Protein AF-A0A0Q8RWH8-F1 (afdb_monomer_lite)

Foldseek 3Di:
DWAFQLLVLVLVVVVQPDQVSCCPQQVDHPVVNVCNNVRHDDDPVSLVSNLVSCLVVVQVRPSQCVVAPDVVGDHDSVVCSVNGIGHHDPPPPPPPPPPDDDD

Structure (mmCIF, N/CA/C/O backbone):
data_AF-A0A0Q8RWH8-F1
#
_entry.id   AF-A0A0Q8RWH8-F1
#
loop_
_atom_site.group_PDB
_atom_site.id
_atom_site.type_symbol
_atom_site.label_atom_id
_atom_site.label_alt_id
_atom_site.label_comp_id
_atom_site.label_asym_id
_atom_site.label_entity_id
_atom_site.label_seq_id
_atom_site.pdbx_PDB_ins_code
_atom_site.Cartn_x
_atom_site.Cartn_y
_atom_site.Cartn_z
_atom_site.occupancy
_atom_site.B_iso_or_equiv
_atom_site.auth_seq_id
_atom_site.auth_comp_id
_atom_site.auth_asym_id
_atom_site.auth_atom_id
_atom_site.pdbx_PDB_model_num
ATOM 1 N N . MET A 1 1 ? 9.410 -13.747 -3.734 1.00 90.00 1 MET A N 1
ATOM 2 C CA . MET A 1 1 ? 8.634 -12.665 -4.386 1.00 90.00 1 MET A CA 1
ATOM 3 C C . MET A 1 1 ? 7.256 -12.656 -3.746 1.00 90.00 1 MET A C 1
ATOM 5 O O . MET A 1 1 ? 6.875 -13.680 -3.195 1.00 90.00 1 MET A O 1
ATOM 9 N N . CYS A 1 2 ? 6.542 -11.539 -3.777 1.00 94.94 2 CYS A N 1
ATOM 10 C CA . CYS A 1 2 ? 5.179 -11.429 -3.248 1.00 94.94 2 CYS A CA 1
ATOM 11 C C . CYS A 1 2 ? 4.318 -10.583 -4.181 1.00 94.9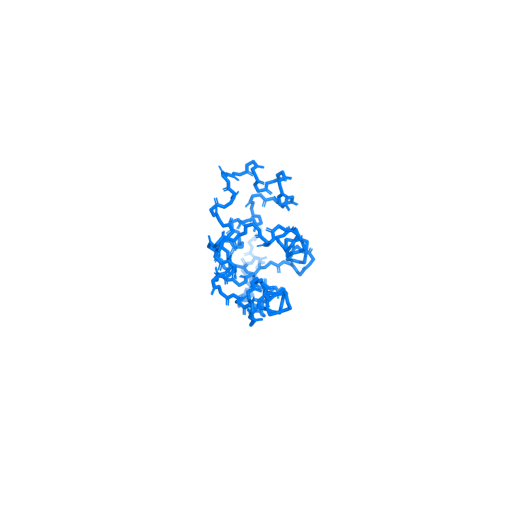4 2 CYS A C 1
ATOM 13 O O . CYS A 1 2 ? 4.853 -9.832 -4.999 1.00 94.94 2 CYS A O 1
ATOM 15 N N . VAL A 1 3 ? 3.005 -10.704 -4.045 1.00 96.06 3 VAL A N 1
ATOM 16 C CA . VAL A 1 3 ? 2.029 -9.877 -4.756 1.00 96.06 3 VAL A CA 1
ATOM 17 C C . VAL A 1 3 ? 1.420 -8.913 -3.740 1.00 96.06 3 VAL A C 1
ATOM 19 O O . VAL A 1 3 ? 1.175 -9.292 -2.598 1.00 96.06 3 VAL A O 1
ATOM 22 N N . VAL A 1 4 ? 1.241 -7.649 -4.117 1.00 95.56 4 VAL A N 1
ATOM 23 C CA . VAL A 1 4 ? 0.419 -6.728 -3.318 1.00 95.56 4 VAL A CA 1
ATOM 24 C C . VAL A 1 4 ? -1.030 -7.100 -3.580 1.00 95.56 4 VAL A C 1
ATOM 26 O O . VAL A 1 4 ? -1.383 -7.279 -4.742 1.00 95.56 4 VAL A O 1
ATOM 29 N N . ASN A 1 5 ? -1.834 -7.238 -2.529 1.00 95.50 5 ASN A N 1
ATOM 30 C CA . ASN A 1 5 ? -3.227 -7.642 -2.658 1.00 95.50 5 ASN A CA 1
ATOM 31 C C . ASN A 1 5 ? -3.977 -6.728 -3.654 1.00 95.50 5 ASN A C 1
ATOM 33 O O . ASN A 1 5 ? -4.129 -5.540 -3.354 1.00 95.50 5 ASN A O 1
ATOM 37 N N . PRO A 1 6 ? -4.425 -7.248 -4.818 1.00 92.38 6 PRO A N 1
ATOM 38 C CA . PRO A 1 6 ? -5.068 -6.443 -5.856 1.00 92.38 6 PRO A CA 1
ATOM 39 C C . PRO A 1 6 ? -6.291 -5.678 -5.351 1.00 92.38 6 PRO A C 1
ATOM 41 O O . PRO A 1 6 ? -6.463 -4.517 -5.712 1.00 92.38 6 PRO A O 1
ATOM 44 N N . ASP A 1 7 ? -7.046 -6.263 -4.415 1.00 90.94 7 ASP A N 1
ATOM 45 C CA . ASP A 1 7 ? -8.227 -5.630 -3.819 1.00 90.94 7 ASP A CA 1
ATOM 46 C C . ASP A 1 7 ? -7.887 -4.331 -3.075 1.00 90.94 7 ASP A C 1
ATOM 48 O O . ASP A 1 7 ? -8.759 -3.492 -2.856 1.00 90.94 7 ASP A O 1
ATOM 52 N N . LEU A 1 8 ? -6.633 -4.152 -2.652 1.00 92.50 8 LEU A N 1
ATOM 53 C CA . LEU A 1 8 ? -6.158 -2.922 -2.017 1.00 92.50 8 LEU A CA 1
ATOM 54 C C . LEU A 1 8 ? -5.530 -1.960 -3.019 1.00 92.50 8 LEU A C 1
ATOM 56 O O . LEU A 1 8 ? -5.495 -0.758 -2.770 1.00 92.50 8 LEU A O 1
ATOM 60 N N . VAL A 1 9 ? -5.007 -2.473 -4.134 1.00 91.00 9 VAL A N 1
ATOM 61 C CA . VAL A 1 9 ? -4.341 -1.658 -5.154 1.00 91.00 9 VAL A CA 1
ATOM 62 C C . VAL A 1 9 ? -5.327 -0.716 -5.833 1.00 91.00 9 VAL A C 1
ATOM 64 O O . VAL A 1 9 ? -4.971 0.441 -6.058 1.00 91.00 9 VAL A O 1
ATOM 67 N N . ASP A 1 10 ? -6.558 -1.165 -6.076 1.00 86.31 10 ASP A N 1
ATOM 68 C CA . ASP A 1 10 ? -7.612 -0.340 -6.676 1.00 86.31 10 ASP A CA 1
ATOM 69 C C . ASP A 1 10 ? -7.920 0.901 -5.822 1.00 86.31 10 ASP A C 1
ATOM 71 O O . ASP A 1 10 ? -7.961 2.023 -6.332 1.00 86.31 10 ASP A O 1
ATOM 75 N N . GLU A 1 11 ? -7.994 0.727 -4.500 1.00 87.12 11 GLU A N 1
ATOM 76 C CA . GLU A 1 11 ? -8.226 1.824 -3.548 1.00 87.12 11 GLU A CA 1
ATOM 77 C C . GLU A 1 11 ? -7.058 2.823 -3.514 1.00 87.12 11 GLU A C 1
ATOM 79 O O . GLU A 1 11 ? -7.235 4.024 -3.302 1.00 87.12 11 GLU A O 1
ATOM 84 N N . ILE A 1 12 ? -5.835 2.334 -3.741 1.00 84.19 12 ILE A N 1
ATOM 85 C CA . ILE A 1 12 ? -4.623 3.159 -3.766 1.00 84.19 12 ILE A CA 1
ATOM 86 C C . ILE A 1 12 ? -4.513 3.911 -5.095 1.00 84.19 12 ILE A C 1
ATOM 88 O O . ILE A 1 12 ? -4.051 5.052 -5.110 1.00 84.19 12 ILE A O 1
ATOM 92 N N . GLY A 1 13 ? -4.941 3.296 -6.203 1.00 75.00 13 GLY A N 1
ATOM 93 C CA . GLY A 1 13 ? -4.827 3.834 -7.559 1.00 75.00 13 GLY A CA 1
ATOM 94 C C . GLY A 1 13 ? -5.489 5.200 -7.730 1.00 75.00 13 GLY A C 1
ATOM 95 O O . GLY A 1 13 ? -4.968 6.054 -8.440 1.00 75.00 13 GLY A O 1
ATOM 96 N N . HIS A 1 14 ? -6.578 5.455 -7.007 1.00 69.69 14 HIS A N 1
ATOM 97 C CA . HIS A 1 14 ? -7.290 6.733 -7.049 1.00 69.69 14 HIS A CA 1
ATOM 98 C C . HIS A 1 14 ? -6.533 7.871 -6.336 1.00 69.69 14 HIS A C 1
ATOM 100 O O . HIS A 1 14 ? -6.760 9.046 -6.617 1.00 69.69 14 HIS A O 1
ATOM 106 N N . LEU A 1 15 ? -5.607 7.545 -5.429 1.00 63.19 15 LEU A N 1
ATOM 107 C CA . LEU A 1 15 ? -4.829 8.524 -4.652 1.00 63.19 15 LEU A CA 1
ATOM 108 C C . LEU A 1 15 ? 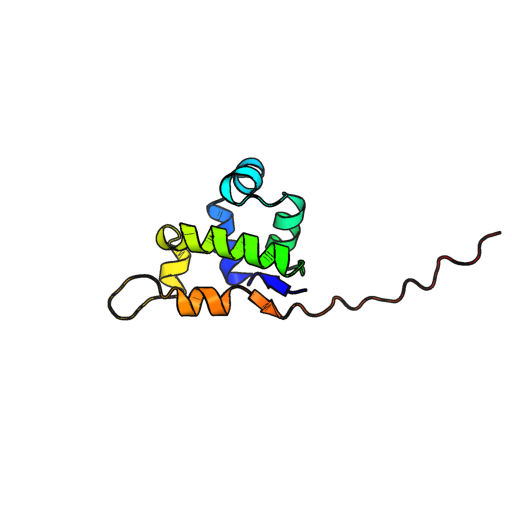-3.585 9.012 -5.388 1.00 63.19 15 LEU A C 1
ATOM 110 O O . LEU A 1 15 ? -2.985 10.034 -5.033 1.00 63.19 15 LEU A O 1
ATOM 114 N N . VAL A 1 16 ? -3.164 8.254 -6.390 1.00 67.38 16 VAL A N 1
ATOM 115 C CA . VAL A 1 16 ? -1.991 8.544 -7.191 1.00 67.38 16 VAL A CA 1
ATOM 116 C C . VAL A 1 16 ? -2.456 9.171 -8.492 1.00 67.38 16 VAL A C 1
ATOM 118 O O . VAL A 1 16 ? -2.693 8.494 -9.482 1.00 67.38 16 VAL A O 1
ATOM 121 N N . GLY A 1 17 ? -2.568 10.503 -8.481 1.00 65.56 17 GLY A N 1
ATOM 122 C CA . GLY A 1 17 ? -2.977 11.341 -9.619 1.00 65.56 17 GLY A CA 1
ATOM 123 C C . GLY A 1 17 ? -2.081 11.266 -10.866 1.00 65.56 17 GLY A C 1
ATOM 124 O O . GLY A 1 17 ? -2.210 12.103 -11.755 1.00 65.56 17 GLY A O 1
ATOM 125 N N . GLY A 1 18 ? -1.187 10.278 -10.942 1.00 76.81 18 GLY A N 1
ATOM 126 C CA . GLY A 1 18 ? -0.288 10.046 -12.056 1.00 76.81 18 GLY A CA 1
ATOM 127 C C . GLY A 1 18 ? 1.059 9.449 -11.648 1.00 76.81 18 GLY A C 1
ATOM 128 O O . GLY A 1 18 ? 1.327 9.067 -10.502 1.00 76.81 18 GLY A O 1
ATOM 129 N N . GLN A 1 19 ? 1.943 9.370 -12.643 1.00 82.75 19 GLN A N 1
ATOM 130 C CA . GLN A 1 19 ? 3.306 8.868 -12.490 1.00 82.75 19 GLN A CA 1
ATOM 131 C C . GLN A 1 19 ? 4.135 9.692 -11.495 1.00 82.75 19 GLN A C 1
ATOM 133 O O . GLN A 1 19 ? 4.927 9.126 -10.736 1.00 82.75 19 GLN A O 1
ATOM 138 N N . CYS A 1 20 ? 3.962 11.015 -11.495 1.00 82.88 20 CYS A N 1
ATOM 139 C CA . CYS A 1 20 ? 4.711 11.919 -10.627 1.00 82.88 20 CYS A CA 1
ATOM 140 C C . CYS A 1 20 ? 4.376 11.658 -9.153 1.00 82.88 20 CYS A C 1
ATOM 142 O O . CYS A 1 20 ? 5.265 11.547 -8.310 1.00 82.88 20 CYS A O 1
ATOM 144 N N . GLU A 1 21 ? 3.098 11.471 -8.848 1.00 82.12 21 GLU A N 1
ATOM 145 C CA . GLU A 1 21 ? 2.561 11.239 -7.513 1.00 82.12 21 GLU A CA 1
ATOM 146 C C . GLU A 1 21 ? 3.028 9.890 -6.959 1.00 82.12 21 GLU A C 1
ATOM 148 O O . GLU A 1 21 ? 3.449 9.818 -5.804 1.00 82.12 21 GLU A O 1
ATOM 153 N N . ILE A 1 22 ? 3.058 8.836 -7.786 1.00 83.12 22 ILE A N 1
ATOM 154 C CA . ILE A 1 22 ? 3.652 7.542 -7.409 1.00 83.12 22 ILE A CA 1
ATOM 155 C C . ILE A 1 22 ? 5.113 7.704 -6.999 1.00 83.12 22 ILE A C 1
ATOM 15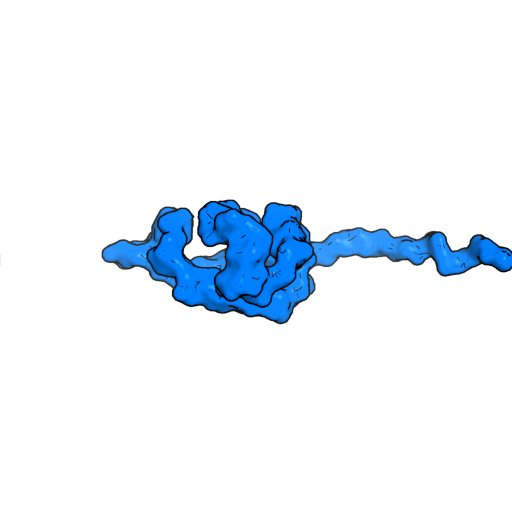7 O O . ILE A 1 22 ? 5.550 7.189 -5.966 1.00 83.12 22 ILE A O 1
ATOM 161 N N . MET A 1 23 ? 5.885 8.421 -7.810 1.00 85.25 23 MET A N 1
ATOM 162 C CA . MET A 1 23 ? 7.320 8.546 -7.588 1.00 85.25 23 MET A CA 1
ATOM 163 C C . MET A 1 23 ? 7.646 9.462 -6.407 1.00 85.25 23 MET A C 1
ATOM 165 O O . MET A 1 23 ? 8.623 9.211 -5.709 1.00 85.25 23 MET A O 1
ATOM 169 N N . THR A 1 24 ? 6.833 10.487 -6.151 1.00 84.56 24 THR A N 1
ATOM 170 C CA . THR A 1 24 ? 7.081 11.485 -5.098 1.00 84.56 24 THR A CA 1
ATOM 171 C C . THR A 1 24 ? 6.455 11.110 -3.757 1.00 84.56 24 THR A C 1
ATOM 173 O O . THR A 1 24 ? 7.140 11.167 -2.739 1.00 84.56 24 THR A O 1
ATOM 176 N N . ARG A 1 25 ? 5.185 10.683 -3.730 1.00 79.44 25 ARG A N 1
ATOM 177 C CA . ARG A 1 25 ? 4.461 10.357 -2.486 1.00 79.44 25 ARG A CA 1
ATOM 178 C C . ARG A 1 25 ? 4.759 8.944 -2.010 1.00 79.44 25 ARG A C 1
ATOM 180 O O . ARG A 1 25 ? 5.042 8.720 -0.837 1.00 79.44 25 ARG A O 1
ATOM 187 N N . ILE A 1 26 ? 4.728 7.987 -2.934 1.00 82.69 26 ILE A N 1
ATOM 188 C CA . ILE A 1 26 ? 4.924 6.571 -2.610 1.00 82.69 26 ILE A CA 1
ATOM 189 C C . ILE A 1 26 ? 6.389 6.156 -2.762 1.00 82.69 26 ILE A C 1
ATOM 191 O O . ILE A 1 26 ? 6.810 5.159 -2.179 1.00 82.69 26 ILE A O 1
ATOM 195 N N . GLY A 1 27 ? 7.206 6.916 -3.497 1.00 85.00 27 GLY A N 1
ATOM 196 C CA . GLY A 1 27 ? 8.654 6.717 -3.593 1.00 85.00 27 GLY A CA 1
ATOM 197 C C . GLY A 1 27 ? 9.062 5.367 -4.190 1.00 85.00 27 GLY A C 1
ATOM 198 O O . GLY A 1 27 ? 10.052 4.773 -3.746 1.00 85.00 27 GLY A O 1
ATOM 199 N N . ILE A 1 28 ? 8.282 4.866 -5.151 1.00 90.31 28 ILE A N 1
ATOM 200 C CA . ILE A 1 28 ? 8.617 3.711 -5.993 1.00 90.31 28 ILE A CA 1
ATOM 201 C C . ILE A 1 28 ? 8.685 4.144 -7.461 1.00 90.31 28 ILE A C 1
ATOM 203 O O . ILE A 1 28 ? 8.106 5.155 -7.845 1.00 90.31 28 ILE A O 1
ATOM 207 N N . SER A 1 29 ? 9.393 3.385 -8.302 1.00 91.19 29 SER A N 1
ATOM 208 C CA . SER A 1 29 ? 9.421 3.685 -9.737 1.00 91.19 29 SER A CA 1
ATOM 209 C C . SER A 1 29 ? 8.080 3.373 -10.401 1.00 91.19 29 SER A C 1
ATOM 211 O O . SER A 1 29 ? 7.387 2.436 -10.000 1.00 91.19 29 SER A O 1
ATOM 213 N N . TRP A 1 30 ? 7.768 4.083 -11.486 1.00 90.19 30 TRP A N 1
ATOM 214 C CA . TRP A 1 30 ? 6.569 3.830 -12.289 1.00 90.19 30 TRP A CA 1
ATOM 215 C C . TRP A 1 30 ? 6.467 2.383 -12.788 1.00 90.19 30 TRP A C 1
ATOM 217 O O . TRP A 1 30 ? 5.418 1.762 -12.694 1.00 90.19 30 TRP A O 1
ATOM 227 N N . ASN A 1 31 ? 7.582 1.787 -13.220 1.00 92.38 31 ASN A N 1
ATOM 228 C CA . ASN A 1 31 ? 7.611 0.377 -13.624 1.00 92.38 31 ASN A CA 1
ATOM 229 C C . ASN A 1 31 ? 7.245 -0.578 -12.472 1.00 92.38 31 ASN A C 1
ATOM 231 O O . ASN A 1 31 ? 6.643 -1.625 -12.687 1.00 92.38 31 ASN A O 1
ATOM 235 N N . SER A 1 32 ? 7.618 -0.233 -11.236 1.00 93.50 32 SER A N 1
ATOM 236 C CA . SER A 1 32 ? 7.238 -1.030 -10.065 1.00 93.50 32 SER A CA 1
ATOM 237 C C . SER A 1 32 ? 5.749 -0.898 -9.770 1.00 93.50 32 SER A C 1
ATOM 239 O O . SER A 1 32 ? 5.115 -1.894 -9.442 1.00 93.50 32 SER A O 1
ATOM 241 N N . TRP A 1 33 ? 5.196 0.306 -9.940 1.00 92.94 33 TRP A N 1
ATOM 242 C CA . TRP A 1 33 ? 3.759 0.536 -9.849 1.00 92.94 33 TRP A CA 1
ATOM 243 C C . TRP A 1 33 ? 2.982 -0.251 -10.905 1.00 92.94 33 TRP A C 1
ATOM 245 O O . TRP A 1 33 ? 2.071 -0.975 -10.535 1.00 92.94 33 TRP A O 1
ATOM 255 N N . ILE A 1 34 ? 3.390 -0.213 -12.180 1.00 91.81 34 ILE A N 1
ATOM 256 C CA . ILE A 1 34 ? 2.744 -0.998 -13.248 1.00 91.81 34 ILE A CA 1
ATOM 257 C C . ILE A 1 34 ? 2.684 -2.483 -12.876 1.00 91.81 34 ILE A C 1
ATOM 259 O O . ILE A 1 34 ? 1.646 -3.114 -13.047 1.00 91.81 34 ILE A O 1
ATOM 263 N N . LYS A 1 35 ? 3.771 -3.048 -12.330 1.00 93.69 35 LYS A N 1
ATOM 264 C CA . LYS A 1 35 ? 3.781 -4.448 -11.875 1.00 93.69 35 LYS A CA 1
ATOM 265 C C . LYS A 1 35 ? 2.771 -4.698 -10.761 1.00 93.69 35 LYS A C 1
ATOM 267 O O . LYS A 1 35 ? 2.029 -5.666 -10.849 1.00 93.69 35 LYS A O 1
ATOM 272 N N . ILE A 1 36 ? 2.741 -3.827 -9.754 1.00 94.00 36 ILE A N 1
ATOM 273 C CA . ILE A 1 36 ? 1.793 -3.905 -8.635 1.00 94.00 36 ILE A CA 1
ATOM 274 C C . ILE A 1 36 ? 0.347 -3.821 -9.146 1.00 94.00 36 ILE A C 1
ATOM 276 O O . ILE A 1 36 ? -0.439 -4.716 -8.863 1.00 94.00 36 ILE A O 1
ATOM 280 N N . ALA A 1 37 ? 0.033 -2.812 -9.962 1.00 91.75 37 ALA A N 1
ATOM 281 C CA . ALA A 1 37 ? -1.283 -2.601 -10.568 1.00 91.75 37 ALA A CA 1
ATOM 282 C C . ALA A 1 37 ? -1.715 -3.737 -11.504 1.00 91.75 37 ALA A C 1
ATOM 284 O O . ALA A 1 37 ? -2.900 -3.999 -11.652 1.00 91.75 37 ALA A O 1
ATOM 285 N N . SER A 1 38 ? -0.761 -4.452 -12.101 1.00 91.56 38 SER A N 1
ATOM 286 C CA . SER A 1 38 ? -1.039 -5.619 -12.949 1.00 91.56 38 SER A CA 1
ATOM 287 C C . SER A 1 38 ? -1.091 -6.939 -12.164 1.00 91.56 38 SER A C 1
ATOM 289 O O . SER A 1 38 ? -1.079 -8.004 -12.776 1.00 91.56 38 SER A O 1
ATOM 291 N N . GLY A 1 39 ? -1.056 -6.905 -10.825 1.00 92.81 39 GLY A N 1
ATOM 292 C CA . GLY A 1 39 ? -1.044 -8.108 -9.982 1.00 92.81 39 GLY A CA 1
ATOM 293 C C . GLY A 1 39 ? 0.224 -8.964 -10.116 1.00 92.81 39 GLY A C 1
ATOM 294 O O . GLY A 1 39 ? 0.231 -10.137 -9.743 1.00 92.81 39 GLY A O 1
ATOM 295 N N . LEU A 1 40 ? 1.314 -8.413 -10.660 1.00 94.19 40 LEU A N 1
ATOM 296 C CA . LEU A 1 40 ? 2.550 -9.153 -10.903 1.00 94.19 40 LEU A CA 1
ATOM 297 C C . LEU A 1 40 ? 3.440 -9.204 -9.650 1.00 94.19 40 LEU A C 1
ATOM 299 O O . LEU A 1 40 ? 3.555 -8.211 -8.923 1.00 94.19 40 LEU A O 1
ATOM 303 N N . PRO A 1 41 ? 4.166 -10.317 -9.419 1.00 94.38 41 PRO A N 1
ATOM 304 C CA . PRO A 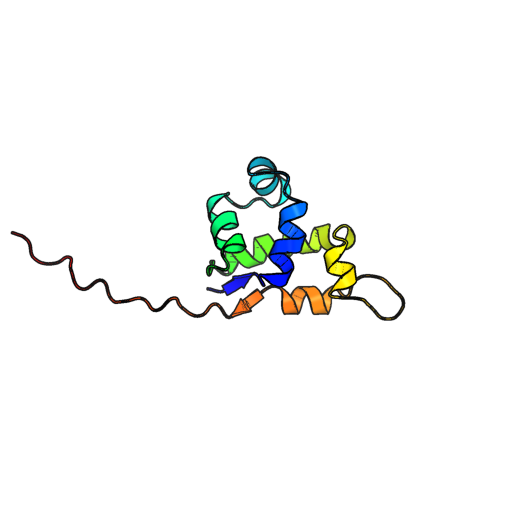1 41 ? 5.054 -10.430 -8.274 1.00 94.38 41 PRO A CA 1
ATOM 305 C C . PRO A 1 41 ? 6.184 -9.394 -8.278 1.00 94.38 41 PRO A C 1
ATOM 307 O O . PRO A 1 41 ? 6.869 -9.164 -9.281 1.00 94.38 41 PRO A O 1
ATOM 310 N N . VAL A 1 42 ? 6.466 -8.845 -7.100 1.00 95.19 42 VAL A N 1
ATOM 311 C CA . VAL A 1 42 ? 7.584 -7.935 -6.839 1.00 95.19 42 VAL A CA 1
ATOM 312 C C . VAL A 1 42 ? 8.524 -8.493 -5.771 1.00 95.19 42 VAL A C 1
ATOM 314 O O . VAL A 1 42 ? 8.242 -9.475 -5.074 1.00 95.19 42 VAL A O 1
ATOM 317 N N . ARG A 1 43 ? 9.702 -7.873 -5.650 1.00 94.75 43 ARG A N 1
ATOM 318 C CA . ARG A 1 43 ? 10.652 -8.195 -4.578 1.00 94.75 43 ARG A CA 1
ATOM 319 C C . ARG A 1 43 ? 10.058 -7.804 -3.228 1.00 94.75 43 ARG A C 1
ATOM 321 O O . ARG A 1 43 ? 9.495 -6.720 -3.100 1.00 94.75 43 ARG A O 1
ATOM 328 N N . LEU A 1 44 ? 10.291 -8.634 -2.214 1.00 93.81 44 LEU A N 1
ATOM 329 C CA . LEU A 1 44 ? 9.763 -8.419 -0.863 1.00 93.81 44 LEU A CA 1
ATOM 330 C C . LEU A 1 44 ? 10.191 -7.062 -0.278 1.00 93.81 44 LEU A C 1
ATOM 332 O O . LEU A 1 44 ? 9.372 -6.324 0.253 1.00 93.81 44 LEU A O 1
ATOM 336 N N . SER A 1 45 ? 11.452 -6.667 -0.476 1.00 93.81 45 SER A N 1
ATOM 337 C CA . SER A 1 45 ? 11.968 -5.367 -0.021 1.00 93.81 45 SER A CA 1
ATOM 338 C C . SER A 1 45 ? 11.322 -4.160 -0.712 1.00 93.81 45 SER A C 1
ATOM 340 O O . SER A 1 45 ? 11.304 -3.058 -0.163 1.00 93.81 45 SER A O 1
ATOM 342 N N . LEU A 1 46 ? 10.807 -4.332 -1.931 1.00 94.38 46 LEU A N 1
ATOM 343 C CA . LEU A 1 46 ? 10.023 -3.300 -2.603 1.00 94.38 46 LEU A CA 1
ATOM 344 C C . LEU A 1 46 ? 8.615 -3.241 -2.013 1.00 94.38 46 LEU A C 1
ATOM 346 O O . LEU A 1 46 ? 8.164 -2.159 -1.649 1.00 94.38 46 LEU A O 1
ATOM 350 N N . ALA A 1 47 ? 7.971 -4.397 -1.865 1.00 95.38 47 ALA A N 1
ATOM 351 C CA . ALA A 1 47 ? 6.632 -4.501 -1.305 1.00 95.38 47 ALA A CA 1
ATOM 352 C C . ALA A 1 47 ? 6.547 -3.962 0.129 1.00 95.38 47 ALA A C 1
ATOM 354 O O . ALA A 1 47 ? 5.627 -3.218 0.435 1.00 95.38 47 ALA A O 1
ATOM 355 N N . HIS A 1 48 ? 7.534 -4.245 0.984 1.00 94.56 48 HIS A N 1
ATOM 356 C CA . HIS A 1 48 ? 7.568 -3.727 2.357 1.00 94.56 48 HIS A CA 1
ATOM 357 C C . HIS A 1 48 ? 7.666 -2.199 2.407 1.00 94.56 48 HIS A C 1
ATOM 359 O O . HIS A 1 48 ? 6.967 -1.563 3.190 1.00 94.56 48 HIS A O 1
ATOM 365 N N . ARG A 1 49 ? 8.499 -1.588 1.550 1.00 92.50 49 ARG A N 1
ATOM 366 C CA . ARG A 1 49 ? 8.605 -0.120 1.470 1.00 92.50 49 ARG A CA 1
ATOM 367 C C . ARG A 1 49 ? 7.313 0.516 0.968 1.00 92.50 49 ARG A C 1
ATOM 369 O O . ARG A 1 49 ? 6.919 1.560 1.475 1.00 92.50 49 ARG A O 1
ATOM 376 N N . PHE A 1 50 ? 6.676 -0.115 -0.017 1.00 93.56 50 PHE A N 1
ATOM 377 C CA . PHE A 1 50 ? 5.375 0.306 -0.526 1.00 93.56 50 PHE A CA 1
ATOM 378 C C . PHE A 1 50 ? 4.300 0.207 0.569 1.00 93.56 50 PHE A C 1
ATOM 380 O O . PHE A 1 50 ? 3.682 1.219 0.888 1.00 93.56 50 PHE A O 1
ATOM 387 N N . LYS A 1 51 ? 4.173 -0.959 1.223 1.00 94.94 51 LYS A N 1
ATOM 388 C CA . LYS A 1 51 ? 3.262 -1.205 2.352 1.00 94.94 51 LYS A CA 1
ATOM 389 C C . LYS A 1 51 ? 3.413 -0.147 3.443 1.00 94.94 51 LYS A C 1
ATOM 391 O O . LYS A 1 51 ? 2.443 0.520 3.775 1.00 94.94 51 LYS A O 1
ATOM 396 N N . ALA A 1 52 ? 4.630 0.074 3.942 1.00 93.62 52 ALA A N 1
ATOM 397 C CA . ALA A 1 52 ? 4.879 1.020 5.031 1.00 93.62 52 ALA A CA 1
ATOM 398 C C . ALA A 1 52 ? 4.392 2.448 4.718 1.00 93.62 52 ALA A C 1
ATOM 400 O O . ALA A 1 52 ? 3.838 3.120 5.584 1.00 93.62 52 ALA A O 1
ATOM 401 N N . ARG A 1 53 ? 4.566 2.914 3.474 1.00 91.31 53 ARG A N 1
ATOM 402 C CA . ARG A 1 53 ? 4.128 4.257 3.058 1.00 91.31 53 ARG A CA 1
ATOM 403 C C . ARG A 1 53 ? 2.619 4.357 2.872 1.00 91.31 53 ARG A C 1
ATOM 405 O O . ARG A 1 53 ? 2.036 5.375 3.232 1.00 91.31 53 ARG A O 1
ATOM 412 N N . VAL A 1 54 ? 1.995 3.310 2.338 1.00 91.88 54 VAL A N 1
ATOM 413 C CA . VAL A 1 54 ? 0.536 3.252 2.200 1.00 91.88 54 VAL A CA 1
ATOM 414 C C . VAL A 1 54 ? -0.124 3.199 3.577 1.00 91.88 54 VAL A C 1
ATOM 416 O O . VAL A 1 54 ? -1.029 3.985 3.836 1.00 91.88 54 VAL A O 1
ATOM 419 N N . LEU A 1 55 ? 0.379 2.365 4.492 1.00 93.50 55 LEU A N 1
ATOM 420 C CA . LEU A 1 55 ? -0.133 2.273 5.863 1.00 93.50 55 LEU A CA 1
ATOM 421 C C . LEU A 1 55 ? -0.003 3.590 6.633 1.00 93.50 55 LEU A C 1
ATOM 423 O O . LEU A 1 55 ? -0.919 3.958 7.361 1.00 93.50 55 LEU A O 1
ATOM 427 N N . ALA A 1 56 ? 1.074 4.350 6.412 1.00 91.19 56 ALA A N 1
ATOM 428 C CA . ALA A 1 56 ? 1.230 5.682 6.999 1.00 91.19 56 ALA A CA 1
ATOM 429 C C . ALA A 1 56 ? 0.148 6.683 6.544 1.00 91.19 56 ALA A C 1
ATOM 431 O O . ALA A 1 56 ? -0.095 7.668 7.236 1.00 91.19 56 ALA A O 1
ATOM 432 N N . SER A 1 57 ? -0.504 6.435 5.403 1.00 88.50 57 SER A N 1
ATOM 433 C CA . SER A 1 57 ? -1.594 7.263 4.863 1.00 88.50 57 SER A CA 1
ATOM 434 C C . SER A 1 57 ? -2.961 6.570 4.928 1.00 88.50 57 SER A C 1
ATOM 436 O O . SER A 1 57 ? -3.943 7.117 4.438 1.00 88.50 57 SER A O 1
ATOM 438 N N . ALA A 1 58 ? -3.058 5.375 5.520 1.00 91.31 58 ALA A N 1
ATOM 439 C CA . ALA A 1 58 ? -4.243 4.522 5.413 1.00 91.31 58 ALA A CA 1
ATOM 440 C C . ALA A 1 58 ? -5.511 5.162 5.996 1.00 91.31 58 ALA A C 1
ATOM 442 O O . ALA A 1 58 ? -6.598 4.980 5.455 1.00 91.31 58 ALA A O 1
ATOM 443 N N . GLY A 1 59 ? -5.367 5.986 7.037 1.00 89.75 59 GLY A N 1
ATOM 444 C CA . GLY A 1 59 ? -6.488 6.700 7.645 1.00 89.75 59 GLY A CA 1
ATOM 445 C C . GLY A 1 59 ? -7.219 7.669 6.706 1.00 89.75 59 GLY A C 1
ATOM 446 O O . GLY A 1 59 ? -8.383 7.960 6.961 1.00 89.75 59 GLY A O 1
ATOM 447 N N . SER A 1 60 ? -6.591 8.137 5.618 1.00 88.25 60 SER A N 1
ATOM 448 C CA . SER A 1 60 ? -7.234 9.014 4.624 1.00 88.25 60 SER A CA 1
ATOM 449 C C . SER A 1 60 ? -7.826 8.267 3.423 1.00 88.25 60 SER A C 1
ATOM 451 O O . SER A 1 60 ? -8.294 8.908 2.486 1.00 88.25 60 SER A O 1
ATOM 453 N N . ILE A 1 61 ? -7.762 6.934 3.406 1.00 89.38 61 ILE A N 1
ATOM 454 C CA . ILE A 1 61 ? -8.209 6.101 2.284 1.00 89.38 61 ILE A CA 1
ATOM 455 C C . ILE A 1 61 ? -9.581 5.532 2.628 1.00 89.38 61 ILE A C 1
ATOM 457 O O . ILE A 1 61 ? -9.687 4.593 3.412 1.00 89.38 61 ILE A O 1
ATOM 461 N N . GLU A 1 62 ? -10.638 6.097 2.049 1.00 89.38 62 GLU A N 1
ATOM 462 C CA . GLU A 1 62 ? -12.019 5.716 2.375 1.00 89.38 62 GLU A CA 1
ATOM 463 C C . GLU A 1 62 ? -12.287 4.220 2.149 1.00 89.38 62 GLU A C 1
ATOM 465 O O . GLU A 1 62 ? -12.835 3.554 3.028 1.00 89.38 62 GLU A O 1
ATOM 470 N N . GLY A 1 63 ? -11.808 3.660 1.033 1.00 90.69 63 GLY A N 1
ATOM 471 C CA . GLY A 1 63 ? -11.959 2.236 0.729 1.00 90.69 63 GLY A CA 1
ATOM 472 C C . GLY A 1 63 ? -11.344 1.303 1.775 1.00 90.69 63 GLY A C 1
ATOM 473 O O . GLY A 1 63 ? -11.839 0.198 1.988 1.00 90.69 63 GLY A O 1
ATOM 474 N N . PHE A 1 64 ? -10.315 1.741 2.509 1.00 94.00 64 PHE A N 1
ATOM 475 C CA . PHE A 1 64 ? -9.742 0.931 3.588 1.00 94.00 64 PHE A CA 1
ATOM 476 C C . PHE A 1 64 ? -10.662 0.856 4.802 1.00 94.00 64 PHE A C 1
ATOM 478 O O . PHE A 1 64 ? -10.811 -0.223 5.369 1.00 94.00 64 PHE A O 1
ATOM 485 N N . HIS A 1 65 ? -11.333 1.952 5.166 1.00 93.00 65 HIS A N 1
ATOM 486 C CA . HIS A 1 65 ? -12.319 1.940 6.257 1.00 93.00 65 HIS A CA 1
ATOM 487 C C . HIS A 1 65 ? -13.518 1.046 5.935 1.00 93.00 65 HIS A C 1
ATOM 489 O O . HIS A 1 65 ? -14.095 0.446 6.836 1.00 93.00 65 HIS A O 1
ATOM 495 N N . GLN A 1 66 ? -13.872 0.924 4.653 1.00 91.75 66 GLN A N 1
ATOM 496 C CA . GLN A 1 66 ? -14.941 0.031 4.206 1.00 91.75 66 GLN A CA 1
ATOM 497 C C . GLN A 1 66 ? -14.525 -1.448 4.263 1.00 91.75 66 GLN A C 1
ATOM 499 O O . GLN A 1 66 ? -15.337 -2.294 4.631 1.00 91.75 66 GLN A O 1
ATOM 504 N N . LYS A 1 67 ? -13.269 -1.769 3.920 1.00 93.50 67 LYS A N 1
ATOM 505 C CA . LYS A 1 67 ? -12.766 -3.156 3.866 1.00 93.50 67 LYS A CA 1
ATOM 506 C C . LYS A 1 67 ? -12.276 -3.696 5.210 1.00 93.50 67 LYS A C 1
ATOM 508 O O . LYS A 1 67 ? -12.395 -4.894 5.449 1.00 93.50 67 LYS A O 1
ATOM 513 N N . PHE A 1 68 ? -11.758 -2.833 6.083 1.00 95.62 68 PHE A N 1
ATOM 514 C CA . PHE A 1 68 ? -11.204 -3.207 7.3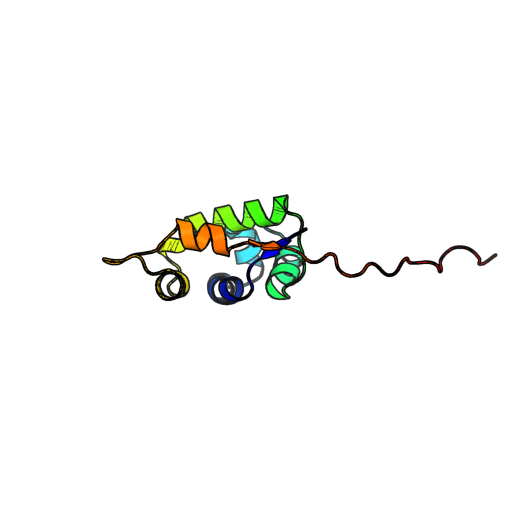90 1.00 95.62 68 PHE A CA 1
ATOM 515 C C . PHE A 1 68 ? -11.816 -2.368 8.523 1.00 95.62 68 PHE A C 1
ATOM 517 O O . PHE A 1 68 ? -11.103 -1.609 9.186 1.00 95.62 68 PHE A O 1
ATOM 524 N N . PRO A 1 69 ? -13.136 -2.452 8.756 1.00 96.00 69 PRO A N 1
ATOM 525 C CA . PRO A 1 69 ? -13.779 -1.683 9.812 1.00 96.00 69 PRO A CA 1
ATOM 526 C C . PRO A 1 69 ? -13.432 -2.237 11.199 1.00 96.00 69 PRO A C 1
ATOM 528 O O . PRO A 1 69 ? -13.542 -3.439 11.447 1.00 96.00 69 PRO A O 1
ATOM 531 N N . LEU A 1 70 ? -13.092 -1.351 12.135 1.00 95.56 70 LEU A N 1
ATOM 532 C CA . LEU A 1 70 ? -12.947 -1.710 13.545 1.00 95.56 70 LEU A CA 1
ATOM 533 C C . LEU A 1 70 ? -14.310 -1.639 14.268 1.00 95.56 70 LEU A C 1
ATOM 535 O O . LEU A 1 70 ? -15.070 -0.684 14.053 1.00 95.56 70 LEU A O 1
ATOM 539 N N . PRO A 1 71 ? -14.641 -2.585 15.170 1.00 89.12 71 PRO A N 1
ATOM 540 C CA . PRO A 1 71 ? -15.808 -2.456 16.038 1.00 89.12 71 PRO A CA 1
ATOM 541 C C . PRO A 1 71 ? -15.748 -1.158 16.857 1.00 89.12 71 PRO A C 1
ATOM 543 O O . PRO A 1 71 ? -14.786 -0.916 17.580 1.00 89.12 71 PRO A O 1
ATOM 546 N N . GLY A 1 72 ? -16.782 -0.320 16.748 1.00 86.81 72 GLY A N 1
ATOM 547 C CA . GLY A 1 72 ? -16.814 1.003 17.388 1.00 86.81 72 GLY A CA 1
ATOM 548 C C . GLY A 1 72 ? -16.300 2.155 16.515 1.00 86.81 72 GLY A C 1
ATOM 549 O O . GLY A 1 72 ? -16.352 3.303 16.952 1.00 86.81 72 GLY A O 1
ATOM 550 N N . GLY A 1 73 ? -15.890 1.872 15.275 1.00 88.12 73 GLY A N 1
ATOM 551 C CA . GLY A 1 73 ? -15.495 2.864 14.278 1.00 88.12 73 GLY A CA 1
ATOM 552 C C . GLY A 1 73 ? -13.982 2.964 14.082 1.00 88.12 73 GLY A C 1
ATOM 553 O O . GLY A 1 73 ? -13.191 2.680 14.979 1.00 88.12 73 GLY A O 1
ATOM 554 N N . GLY A 1 74 ? -13.590 3.400 12.885 1.00 92.31 74 GLY A N 1
ATOM 555 C CA . GLY A 1 74 ? -12.193 3.523 12.474 1.00 92.31 74 GLY A CA 1
ATOM 556 C C . GLY A 1 74 ? -11.674 2.309 11.703 1.00 92.31 74 GLY A C 1
ATOM 557 O O . GLY A 1 74 ? -12.434 1.429 11.299 1.00 92.31 74 GLY A O 1
ATOM 558 N N . LEU A 1 75 ? -10.359 2.304 11.493 1.00 95.81 75 LEU A N 1
ATOM 559 C CA . LEU A 1 75 ? -9.652 1.351 10.645 1.00 95.81 75 LEU A CA 1
ATOM 560 C C . LEU A 1 75 ? -8.939 0.288 11.487 1.00 95.81 75 LEU A C 1
ATOM 562 O O . LEU A 1 75 ? -8.157 0.626 12.379 1.00 95.81 75 LEU A O 1
ATOM 566 N N . ASP A 1 76 ? -9.152 -0.984 11.164 1.00 96.94 76 ASP A N 1
ATOM 567 C CA . ASP A 1 76 ? -8.363 -2.095 11.692 1.00 96.94 76 ASP A CA 1
ATOM 568 C C . ASP A 1 76 ? -7.022 -2.191 10.947 1.00 96.94 76 ASP A C 1
ATOM 570 O O . ASP A 1 76 ? -6.884 -2.828 9.899 1.00 96.94 76 ASP A O 1
ATOM 574 N N . TYR A 1 77 ? -6.012 -1.512 11.496 1.00 95.44 77 TYR A N 1
ATOM 575 C CA . TYR A 1 77 ? -4.662 -1.483 10.931 1.00 95.44 77 TYR A CA 1
ATOM 576 C C . TYR A 1 77 ? -3.965 -2.846 10.950 1.00 95.44 77 TYR A C 1
ATOM 578 O O . TYR A 1 77 ? -3.098 -3.076 10.109 1.00 95.44 77 TYR A O 1
ATOM 586 N N . VAL A 1 78 ? -4.308 -3.732 11.891 1.00 96.38 78 VAL A N 1
ATOM 587 C CA . VAL A 1 78 ? -3.679 -5.056 11.994 1.00 96.38 78 VAL A CA 1
ATOM 588 C C . VAL A 1 78 ? -4.198 -5.939 10.868 1.00 96.38 78 VAL A C 1
ATOM 590 O O . VAL A 1 78 ? -3.404 -6.466 10.093 1.00 96.38 78 VAL A O 1
ATOM 593 N N . ALA A 1 79 ? -5.522 -6.005 10.704 1.00 96.81 79 ALA A N 1
ATOM 594 C CA . ALA A 1 79 ? -6.134 -6.758 9.614 1.00 96.81 79 ALA A CA 1
ATOM 595 C C . ALA A 1 79 ? -5.704 -6.229 8.233 1.00 96.81 79 ALA A C 1
ATOM 597 O O . ALA A 1 79 ? -5.437 -7.018 7.324 1.00 96.81 79 ALA A O 1
ATOM 598 N N . LEU A 1 80 ? -5.580 -4.904 8.082 1.00 97.00 80 LEU A N 1
ATOM 599 C CA . LEU A 1 80 ? -5.060 -4.292 6.859 1.00 97.00 80 LEU A CA 1
ATOM 600 C C . LEU A 1 80 ? -3.595 -4.679 6.591 1.00 97.00 80 LEU A C 1
ATOM 602 O O . LEU A 1 80 ? -3.256 -4.989 5.448 1.00 97.00 80 LEU A O 1
ATOM 606 N N . ASP A 1 81 ? -2.721 -4.653 7.605 1.00 97.19 81 ASP A N 1
ATOM 607 C CA . ASP A 1 81 ? -1.304 -5.017 7.452 1.00 97.19 81 ASP A CA 1
ATOM 608 C C . ASP A 1 81 ? -1.129 -6.485 7.034 1.00 97.19 81 ASP A C 1
ATOM 610 O O . ASP A 1 81 ? -0.345 -6.772 6.118 1.00 97.19 81 ASP A O 1
ATOM 614 N N . ASP A 1 82 ? -1.900 -7.382 7.655 1.00 96.94 82 ASP A N 1
ATOM 615 C CA . ASP A 1 82 ? -1.886 -8.824 7.396 1.00 96.94 82 ASP A CA 1
ATOM 616 C C . ASP A 1 82 ? -2.403 -9.159 5.991 1.00 96.94 82 ASP A C 1
ATOM 618 O O . ASP A 1 82 ? -1.831 -9.994 5.286 1.00 96.94 82 ASP A O 1
ATOM 622 N N . ALA A 1 83 ? -3.453 -8.470 5.538 1.00 96.62 83 ALA A N 1
ATOM 623 C CA . ALA A 1 83 ? -4.043 -8.676 4.217 1.00 96.62 83 ALA A CA 1
ATOM 624 C C . ALA A 1 83 ? -3.239 -8.039 3.071 1.00 96.62 83 ALA A C 1
ATOM 626 O O . ALA A 1 83 ? -3.563 -8.256 1.899 1.00 96.62 83 ALA A O 1
ATOM 627 N N . PHE A 1 84 ? -2.219 -7.227 3.373 1.00 96.50 84 PHE A N 1
ATOM 628 C CA . PHE A 1 84 ? -1.591 -6.352 2.384 1.00 96.50 84 PHE A CA 1
ATOM 629 C C . PHE A 1 84 ? -0.760 -7.101 1.336 1.00 96.50 84 PHE A C 1
ATOM 631 O O . PHE A 1 84 ? -0.689 -6.697 0.170 1.00 96.50 84 PHE A O 1
ATOM 638 N N . LEU A 1 85 ? -0.089 -8.180 1.747 1.00 96.88 85 LEU A N 1
ATOM 639 C CA . LEU A 1 85 ? 0.839 -8.931 0.907 1.00 96.88 85 LEU A CA 1
ATOM 640 C C . LEU A 1 85 ? 0.400 -10.383 0.789 1.00 96.88 85 LEU A C 1
ATOM 642 O O . LEU A 1 85 ? 0.329 -11.110 1.773 1.00 96.88 85 LEU A O 1
ATOM 646 N N . LEU A 1 86 ? 0.194 -10.819 -0.446 1.00 95.38 86 LEU A N 1
ATOM 647 C CA . LEU A 1 86 ? -0.133 -12.195 -0.775 1.00 95.38 86 LEU A CA 1
ATOM 648 C C . LEU A 1 86 ? 1.138 -12.970 -1.164 1.00 95.38 86 LEU A C 1
ATOM 650 O O . LEU A 1 86 ? 2.088 -12.387 -1.719 1.00 95.38 86 LEU A O 1
ATOM 654 N N . PRO A 1 87 ? 1.176 -14.294 -0.924 1.00 92.19 87 PRO A N 1
ATOM 655 C CA . PRO A 1 87 ? 2.240 -15.149 -1.428 1.00 92.19 87 PRO A CA 1
ATOM 656 C C . PRO A 1 87 ? 2.374 -14.983 -2.943 1.00 92.19 87 PRO A C 1
ATOM 658 O O . PRO A 1 87 ? 1.415 -15.138 -3.693 1.00 92.19 87 PRO A O 1
ATOM 661 N N . GLY A 1 88 ? 3.574 -14.645 -3.410 1.00 81.88 88 GLY A N 1
ATOM 662 C CA . GLY A 1 88 ? 3.831 -14.563 -4.839 1.00 81.88 88 GLY A CA 1
ATOM 663 C C . GLY A 1 88 ? 4.093 -15.960 -5.362 1.00 81.88 88 GLY A C 1
ATOM 664 O O . GLY A 1 88 ? 5.160 -16.509 -5.083 1.00 81.88 88 GLY A O 1
ATOM 665 N N . THR A 1 89 ? 3.164 -16.522 -6.132 1.00 71.62 89 THR A N 1
ATOM 666 C CA . THR A 1 89 ? 3.456 -17.737 -6.890 1.00 71.62 89 THR A CA 1
ATOM 667 C C . THR A 1 89 ? 4.647 -17.427 -7.794 1.00 71.62 89 THR A C 1
ATOM 669 O O . THR A 1 89 ? 4.615 -16.414 -8.505 1.00 71.62 89 THR A O 1
ATOM 672 N N . PRO A 1 90 ? 5.736 -18.212 -7.755 1.00 59.38 90 PRO A N 1
ATOM 673 C CA . PRO A 1 90 ? 6.791 -18.038 -8.732 1.00 59.38 90 PRO A CA 1
ATOM 674 C C . PRO A 1 90 ? 6.145 -18.204 -10.105 1.00 59.38 90 PRO A C 1
ATOM 676 O O . PRO A 1 90 ? 5.575 -19.255 -10.395 1.00 59.38 90 PRO A O 1
ATOM 679 N N . ALA A 1 91 ? 6.181 -17.144 -10.919 1.00 57.03 91 ALA A N 1
ATOM 680 C CA . ALA A 1 91 ? 5.827 -17.256 -12.323 1.00 57.03 91 ALA A CA 1
ATOM 681 C C . ALA A 1 91 ? 6.634 -18.436 -12.865 1.00 57.03 91 ALA A C 1
ATOM 683 O O . ALA A 1 91 ? 7.860 -18.454 -12.696 1.00 57.03 91 ALA A O 1
ATOM 684 N N . HIS A 1 92 ? 5.933 -19.446 -13.386 1.00 47.25 92 HIS A N 1
ATOM 685 C CA . HIS A 1 92 ? 6.535 -20.658 -13.915 1.00 47.25 92 HIS A CA 1
ATOM 686 C C . HIS A 1 92 ? 7.635 -20.220 -14.879 1.00 47.25 92 HIS A C 1
ATOM 688 O O . HIS A 1 92 ? 7.373 -19.629 -15.924 1.00 47.25 92 HIS A O 1
ATOM 694 N N . SER A 1 93 ? 8.880 -20.352 -14.435 1.00 45.84 93 SER A N 1
ATOM 695 C CA . SER A 1 93 ? 10.020 -19.963 -15.237 1.00 45.84 93 SER A CA 1
ATOM 696 C C . SER A 1 93 ? 10.199 -21.120 -16.197 1.00 45.84 93 SER A C 1
ATOM 698 O O . SER A 1 93 ? 10.779 -22.131 -15.810 1.00 45.84 93 SER A O 1
ATOM 700 N N . GLU A 1 94 ? 9.649 -21.021 -17.408 1.00 45.72 94 GLU A N 1
ATOM 701 C CA . GLU A 1 94 ? 10.121 -21.902 -18.470 1.00 45.72 94 GLU A CA 1
ATOM 702 C C . GLU A 1 94 ? 11.641 -21.708 -18.557 1.00 45.72 94 GLU A C 1
ATOM 704 O O . GLU A 1 94 ? 12.112 -20.566 -18.667 1.00 45.72 94 GLU A O 1
ATOM 709 N N . PRO A 1 95 ? 12.441 -22.780 -18.425 1.00 45.59 95 PRO A N 1
ATOM 710 C CA . PRO A 1 95 ? 13.869 -22.662 -18.616 1.00 45.59 95 PRO A CA 1
ATOM 711 C C . PRO A 1 95 ? 14.085 -22.204 -20.055 1.00 45.59 95 PRO A C 1
ATOM 713 O O . PRO A 1 95 ? 13.690 -22.878 -21.003 1.00 45.59 95 PRO A O 1
ATOM 716 N N . ASN A 1 96 ? 14.704 -21.035 -20.206 1.00 50.25 96 ASN A N 1
ATOM 717 C CA . ASN A 1 96 ? 15.142 -20.488 -21.482 1.00 50.25 96 ASN A CA 1
ATOM 718 C C . ASN A 1 96 ? 16.272 -21.370 -22.045 1.00 50.25 96 ASN A C 1
ATOM 720 O O . ASN A 1 96 ? 17.449 -21.021 -22.004 1.00 50.25 96 ASN A O 1
ATOM 724 N N . ALA A 1 97 ? 15.913 -22.561 -22.515 1.00 51.88 97 ALA A N 1
ATOM 725 C CA . ALA A 1 97 ? 16.784 -23.517 -23.168 1.00 51.88 97 ALA A CA 1
ATOM 726 C C . ALA A 1 97 ? 16.744 -23.267 -24.677 1.00 51.88 97 ALA A C 1
ATOM 728 O O . ALA A 1 97 ? 16.301 -24.126 -25.421 1.00 51.88 97 ALA A O 1
ATOM 729 N N . LEU A 1 98 ? 17.144 -22.074 -25.133 1.00 52.56 98 LEU A N 1
ATOM 730 C CA . LEU A 1 98 ? 17.327 -21.782 -26.565 1.00 52.56 98 LEU A CA 1
ATOM 731 C C . LEU A 1 98 ? 18.196 -20.532 -26.793 1.00 52.56 98 LEU A C 1
ATOM 733 O O . LEU A 1 98 ? 17.883 -19.671 -27.607 1.00 52.56 98 LEU A O 1
ATOM 737 N N . ARG A 1 99 ? 19.328 -20.421 -26.085 1.00 52.28 99 ARG A N 1
ATOM 738 C CA . ARG A 1 99 ? 20.464 -19.579 -26.515 1.00 52.28 99 ARG A CA 1
ATOM 739 C C . ARG A 1 99 ? 21.802 -20.241 -26.190 1.00 52.28 99 ARG A C 1
ATOM 741 O O . ARG A 1 99 ? 22.622 -19.701 -25.461 1.00 52.28 99 ARG A O 1
ATOM 748 N N . SER A 1 100 ? 22.026 -21.421 -26.753 1.00 51.03 100 SER A N 1
ATOM 749 C CA . SER A 1 100 ? 23.379 -21.896 -27.037 1.00 51.03 100 SER A CA 1
ATOM 750 C C . SER A 1 100 ? 23.333 -22.644 -28.360 1.00 51.03 100 SER A C 1
ATOM 752 O O . SER A 1 100 ? 22.631 -23.644 -28.477 1.00 51.03 100 SER A O 1
ATOM 754 N N . GLY A 1 101 ? 24.017 -22.109 -29.368 1.00 50.06 101 GLY A N 1
ATOM 755 C CA . GLY A 1 101 ? 24.147 -22.750 -30.672 1.00 50.06 101 GLY A CA 1
ATOM 756 C C . GLY A 1 101 ? 23.627 -21.919 -31.836 1.00 50.06 101 GLY A C 1
ATOM 757 O O . GLY A 1 101 ? 22.671 -22.312 -32.489 1.00 50.06 101 GLY A O 1
ATOM 758 N N . MET A 1 102 ? 24.309 -20.821 -32.156 1.00 43.88 102 MET A N 1
ATOM 759 C CA . MET A 1 102 ? 24.475 -20.413 -33.551 1.00 43.88 102 MET A CA 1
ATOM 760 C C . MET A 1 102 ? 25.876 -19.821 -33.720 1.00 43.88 102 MET A C 1
ATOM 762 O O . MET A 1 102 ? 26.123 -18.700 -33.293 1.00 43.88 102 MET A O 1
ATOM 766 N N . LYS A 1 103 ? 26.738 -20.696 -34.258 1.00 49.22 103 LYS A N 1
ATOM 767 C CA . LYS A 1 103 ? 27.933 -20.508 -35.101 1.00 49.22 103 LYS A CA 1
ATOM 768 C C . LYS A 1 103 ? 28.813 -19.283 -34.874 1.00 49.22 103 LYS A C 1
ATOM 770 O O . LYS A 1 103 ? 28.376 -18.167 -35.215 1.00 49.22 103 LYS A O 1
#

Sequence (103 aa):
MCVVNPDLVDEIGHLVGGQCEIMTRIGISWN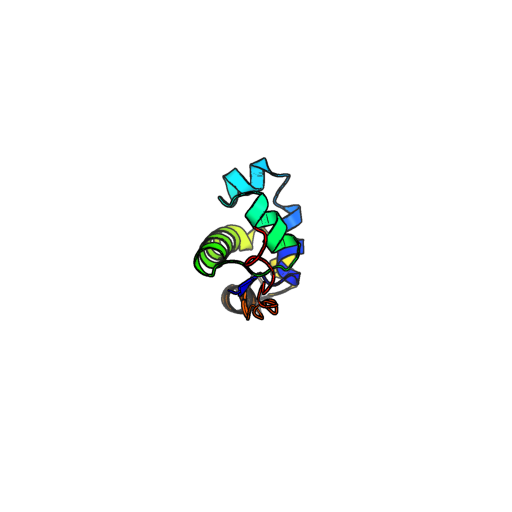SWIKIASGLPVRLSLAHRFKARVLASAGSIEGFHQKFPLPGGGLDYVALDDAFLLPGTPAHSEPNALRSGMK

pLDDT: mean 84.56, std 15.31, range [43.88, 97.19]

Secondary structure (DSSP, 8-state):
-EEE-HHHHHHHHTT--SHHHIIIII---HHHHHHHHTT--B-HHHHHHHHHHHHHTGGG-HHHHHHSBPTTSSB-HHHHHHHSEEE-PPP--------S---

Radius of gyration: 16.92 Å; chains: 1; bounding box: 45×35×52 Å